Protein AF-A0A7X5QGP3-F1 (afdb_monomer)

InterPro domains:
  IPR009383 Protein of unknown function DUF1040 [PF06288] (1-42)
  IPR038134 YihD-like 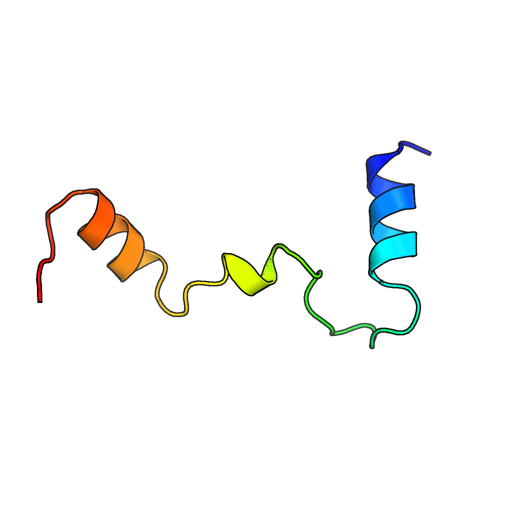superfamily [G3DSA:1.10.1580.20] (1-45)

Solvent-accessible surface area (backbone atoms only — not comparable to full-atom values): 3010 Å² total; per-residue (Å²): 136,58,69,70,61,54,50,47,55,62,72,48,63,92,52,61,94,84,54,75,58,88,70,57,61,78,72,59,56,95,49,58,65,60,52,53,33,39,78,68,68,74,47,78,137

Foldseek 3Di:
DDVVVVVQCVQCVPPDPPDDRPPVVVVPDPCPPVVVCVVVVNDDD

Radius of gyration: 15.57 Å; Cα contacts (8 Å, |Δi|>4): 13; chains: 1; bounding box: 33×20×34 Å

Organism: NCBI:txid471575

pLDDT: mean 79.15, std 8.92, range [60.44, 90.12]

Nearest PDB structures (foldseek):
  8y6o-assembly1_I  TM=3.296E-01  e=6.651E+00  Homo sapiens

Structure (mmCIF, N/CA/C/O backbone):
data_AF-A0A7X5QGP3-F1
#
_entry.id   AF-A0A7X5QGP3-F1
#
loop_
_atom_site.group_PDB
_atom_site.id
_atom_site.type_symbol
_atom_site.label_atom_id
_atom_site.label_alt_id
_atom_site.label_comp_id
_atom_site.label_asym_id
_atom_site.label_entity_id
_atom_site.label_seq_id
_atom_site.pdbx_PDB_ins_code
_atom_site.Cartn_x
_atom_site.Cartn_y
_atom_site.Cartn_z
_atom_site.occupancy
_atom_site.B_iso_or_equiv
_atom_site.auth_seq_id
_atom_site.auth_comp_id
_atom_site.auth_asym_id
_atom_site.auth_atom_id
_atom_site.pdbx_PDB_model_nu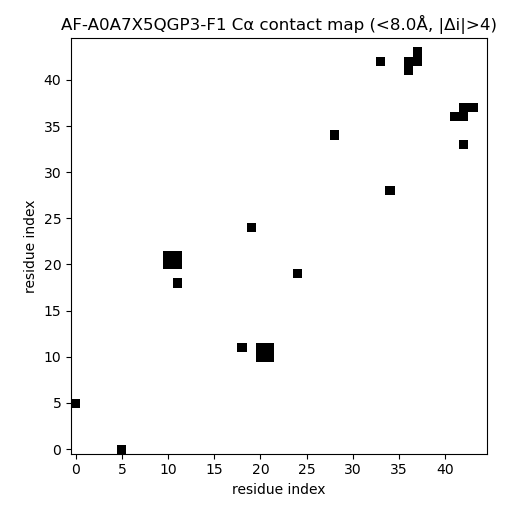m
ATOM 1 N N . MET A 1 1 ? 17.450 12.357 -11.849 1.00 60.44 1 MET A N 1
ATOM 2 C CA . MET A 1 1 ? 16.673 11.187 -11.399 1.00 60.44 1 MET A CA 1
ATOM 3 C C . MET A 1 1 ? 16.825 11.119 -9.897 1.00 60.44 1 MET A C 1
ATOM 5 O O . MET A 1 1 ? 17.958 11.031 -9.449 1.00 60.44 1 MET A O 1
ATOM 9 N N . THR A 1 2 ? 15.741 11.282 -9.145 1.00 82.88 2 THR A N 1
ATOM 10 C CA . THR A 1 2 ? 15.764 11.230 -7.675 1.00 82.88 2 THR A CA 1
ATOM 11 C C . THR A 1 2 ? 15.728 9.773 -7.221 1.00 82.88 2 THR A C 1
ATOM 13 O O . THR A 1 2 ? 15.132 8.939 -7.908 1.00 82.88 2 THR A O 1
ATOM 16 N N . ASP A 1 3 ? 16.347 9.465 -6.086 1.00 84.94 3 ASP A N 1
ATOM 17 C CA . ASP A 1 3 ? 16.478 8.101 -5.561 1.00 84.94 3 ASP A CA 1
ATOM 18 C C . ASP A 1 3 ? 15.134 7.369 -5.453 1.00 84.94 3 ASP A C 1
ATOM 20 O O . ASP A 1 3 ? 15.056 6.192 -5.791 1.00 84.94 3 ASP A O 1
ATOM 24 N N . ASP A 1 4 ? 14.049 8.067 -5.115 1.00 81.38 4 ASP A N 1
ATOM 25 C CA . ASP A 1 4 ? 12.705 7.482 -5.012 1.00 81.38 4 ASP A CA 1
ATOM 26 C C . ASP A 1 4 ? 12.217 6.863 -6.329 1.00 81.38 4 ASP A C 1
ATOM 28 O O . ASP A 1 4 ? 11.576 5.810 -6.342 1.00 81.38 4 ASP A O 1
ATOM 32 N N . VAL A 1 5 ? 12.575 7.477 -7.461 1.00 84.88 5 VAL A N 1
ATOM 33 C CA . VAL A 1 5 ? 12.231 6.967 -8.794 1.00 84.88 5 VAL A CA 1
ATOM 34 C C . VAL A 1 5 ? 13.057 5.724 -9.115 1.00 84.88 5 VAL A C 1
ATOM 36 O O . VAL A 1 5 ? 12.530 4.763 -9.674 1.00 84.88 5 VAL A O 1
ATOM 39 N N . LEU A 1 6 ? 14.342 5.709 -8.755 1.00 88.12 6 LEU A N 1
ATOM 40 C CA . LEU A 1 6 ? 15.205 4.538 -8.941 1.00 88.12 6 LEU A CA 1
ATOM 41 C C . LEU A 1 6 ? 14.751 3.370 -8.058 1.00 88.12 6 LEU A C 1
ATOM 43 O O . LEU A 1 6 ? 14.640 2.242 -8.535 1.00 88.12 6 LEU A O 1
ATOM 47 N N . ILE A 1 7 ? 14.422 3.647 -6.798 1.00 87.44 7 ILE A N 1
ATOM 48 C CA . ILE A 1 7 ? 13.905 2.665 -5.842 1.00 87.44 7 ILE A CA 1
ATOM 49 C C . ILE A 1 7 ? 12.573 2.091 -6.333 1.00 87.44 7 ILE A C 1
ATOM 51 O O . ILE A 1 7 ? 12.387 0.878 -6.258 1.00 87.44 7 ILE A O 1
ATOM 55 N N . TYR A 1 8 ? 11.675 2.915 -6.889 1.00 84.19 8 TYR A N 1
ATOM 56 C CA . TYR A 1 8 ? 10.437 2.443 -7.517 1.00 84.19 8 TYR A CA 1
ATOM 57 C C . TYR A 1 8 ? 10.720 1.422 -8.627 1.00 84.19 8 TYR A C 1
ATOM 59 O O . TYR A 1 8 ? 10.227 0.296 -8.570 1.00 84.19 8 TYR A O 1
ATOM 67 N N . HIS A 1 9 ? 11.577 1.770 -9.592 1.00 85.44 9 HIS A N 1
ATOM 68 C CA . HIS A 1 9 ? 11.902 0.874 -10.707 1.00 85.44 9 HIS A CA 1
ATOM 69 C C . HIS A 1 9 ? 12.547 -0.433 -10.232 1.00 85.44 9 HIS A C 1
ATOM 71 O O . HIS A 1 9 ? 12.251 -1.499 -10.768 1.00 85.44 9 HIS A O 1
ATOM 77 N N . LEU A 1 10 ? 13.412 -0.369 -9.216 1.00 90.12 10 LEU A N 1
ATOM 78 C CA . LEU A 1 10 ? 14.058 -1.551 -8.650 1.00 90.12 10 LEU A CA 1
ATOM 79 C C . LEU A 1 10 ? 13.068 -2.452 -7.904 1.00 90.12 10 LEU A C 1
ATOM 81 O O . LEU A 1 10 ? 13.135 -3.668 -8.066 1.00 90.12 10 LEU A O 1
ATOM 85 N N . LYS A 1 11 ? 12.135 -1.877 -7.135 1.00 84.69 11 LYS A N 1
ATOM 86 C CA . LYS A 1 11 ? 11.086 -2.631 -6.427 1.00 84.69 11 LYS A CA 1
ATOM 87 C C . LYS A 1 11 ? 10.091 -3.297 -7.375 1.00 84.69 11 LYS A C 1
ATOM 89 O O . LYS A 1 11 ? 9.605 -4.378 -7.067 1.00 84.69 11 LYS A O 1
ATOM 94 N N . MET A 1 12 ? 9.797 -2.661 -8.508 1.00 89.81 12 MET A N 1
ATOM 95 C CA . MET A 1 12 ? 8.831 -3.158 -9.493 1.00 89.81 12 MET A CA 1
ATOM 96 C C . MET A 1 12 ? 9.444 -4.105 -10.533 1.00 89.81 12 MET A C 1
ATOM 98 O O . MET A 1 12 ? 8.733 -4.653 -11.375 1.00 89.81 12 MET A O 1
ATOM 102 N N . ARG A 1 13 ? 10.765 -4.316 -10.506 1.00 90.12 13 ARG A N 1
ATOM 103 C CA . ARG A 1 13 ? 11.455 -5.157 -11.484 1.00 90.12 13 ARG A CA 1
ATOM 104 C C . ARG A 1 13 ? 10.966 -6.606 -11.395 1.00 90.12 13 ARG A C 1
ATOM 106 O O . ARG A 1 13 ? 11.203 -7.281 -10.400 1.00 90.12 13 ARG A O 1
ATOM 113 N N . GLY A 1 14 ? 10.359 -7.098 -12.475 1.00 87.00 14 GLY A N 1
ATOM 114 C CA . GLY A 1 14 ? 9.832 -8.465 -12.558 1.00 87.00 14 GLY A CA 1
ATOM 115 C C . GLY A 1 14 ? 8.406 -8.629 -12.024 1.00 87.00 14 GLY A C 1
ATOM 116 O O . GLY A 1 14 ? 7.930 -9.757 -11.949 1.00 87.00 14 GLY A O 1
ATOM 117 N N . LEU A 1 15 ? 7.736 -7.530 -11.666 1.00 87.06 15 LEU A N 1
ATOM 118 C CA . LEU A 1 15 ? 6.307 -7.509 -11.373 1.00 87.06 15 LEU A CA 1
ATOM 119 C C . LEU A 1 15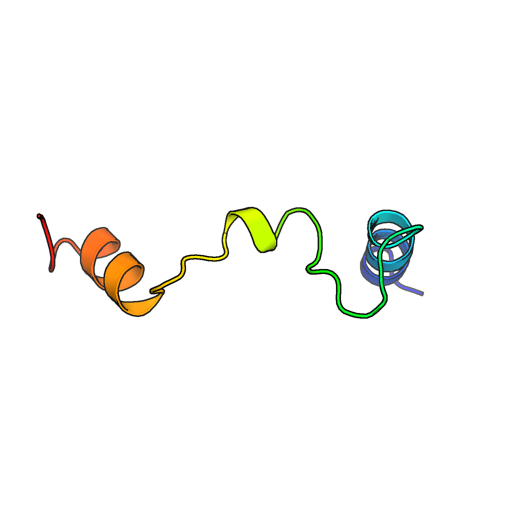 ? 5.515 -7.077 -12.613 1.00 87.06 15 LEU A C 1
ATOM 121 O O . LEU A 1 15 ? 6.028 -6.365 -13.479 1.00 87.06 15 LEU A O 1
ATOM 125 N N . GLU A 1 16 ? 4.254 -7.497 -12.680 1.00 85.88 16 GLU A N 1
ATOM 126 C CA . GLU A 1 16 ? 3.315 -7.037 -13.703 1.00 85.88 16 GLU A CA 1
ATOM 127 C C . GLU A 1 16 ? 3.108 -5.520 -13.615 1.00 85.88 16 GLU A C 1
ATOM 129 O O . GLU A 1 16 ?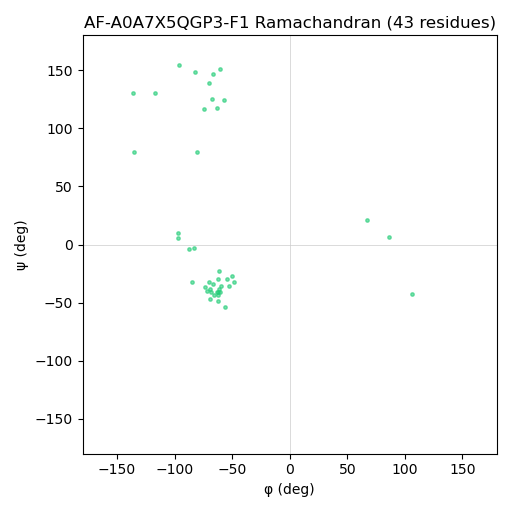 3.170 -4.931 -12.535 1.00 85.88 16 GLU A O 1
ATOM 134 N N . ALA A 1 17 ? 2.800 -4.873 -14.741 1.00 80.44 17 ALA A N 1
ATOM 135 C CA . ALA A 1 17 ? 2.593 -3.420 -14.780 1.00 80.44 17 ALA A CA 1
ATOM 136 C C . ALA A 1 17 ? 1.426 -2.947 -13.888 1.00 80.44 17 ALA A C 1
ATOM 138 O O . ALA A 1 17 ? 1.385 -1.789 -13.480 1.00 80.44 17 ALA A O 1
ATOM 139 N N . THR A 1 18 ? 0.487 -3.845 -13.581 1.00 81.31 18 THR A N 1
ATOM 140 C CA . THR A 1 18 ? -0.658 -3.610 -12.690 1.00 81.31 18 THR A CA 1
ATOM 141 C C . THR A 1 18 ? -0.418 -4.101 -11.264 1.00 81.31 18 THR A C 1
ATOM 143 O O . THR A 1 18 ? -1.348 -4.110 -10.462 1.00 81.31 18 THR A O 1
ATOM 146 N N . ALA A 1 19 ? 0.787 -4.574 -10.943 1.00 82.25 19 ALA A N 1
ATOM 147 C CA . ALA A 1 19 ? 1.100 -5.024 -9.599 1.00 82.25 19 ALA A CA 1
ATOM 148 C C . ALA A 1 19 ? 1.161 -3.833 -8.635 1.00 82.25 19 ALA A C 1
ATOM 150 O O . ALA A 1 19 ? 1.710 -2.773 -8.940 1.00 82.25 19 ALA A O 1
ATOM 151 N N . GLU A 1 20 ? 0.620 -4.031 -7.439 1.00 79.88 20 GLU A N 1
ATOM 152 C CA . GLU A 1 20 ? 0.773 -3.090 -6.335 1.00 79.88 20 GLU A CA 1
ATOM 153 C C . GLU A 1 20 ? 2.230 -3.028 -5.874 1.00 79.88 20 GLU A C 1
ATOM 155 O O . GLU A 1 20 ? 2.953 -4.029 -5.869 1.00 79.88 20 GLU A O 1
ATOM 160 N N . ILE A 1 21 ? 2.652 -1.844 -5.431 1.00 79.75 21 ILE A N 1
ATOM 161 C CA . ILE A 1 21 ? 4.016 -1.627 -4.961 1.00 79.75 21 ILE A CA 1
ATOM 162 C C . ILE A 1 21 ? 4.237 -2.418 -3.660 1.00 79.75 21 ILE A C 1
ATOM 164 O O . ILE A 1 21 ? 3.520 -2.205 -2.671 1.00 79.75 21 ILE A O 1
ATOM 168 N N . PRO A 1 22 ? 5.271 -3.275 -3.598 1.00 72.62 22 PRO A N 1
ATOM 169 C CA . PRO A 1 22 ? 5.640 -3.977 -2.377 1.00 72.62 22 PRO A CA 1
ATOM 170 C C . PRO A 1 22 ? 5.921 -2.993 -1.230 1.00 72.62 22 PRO A C 1
ATOM 172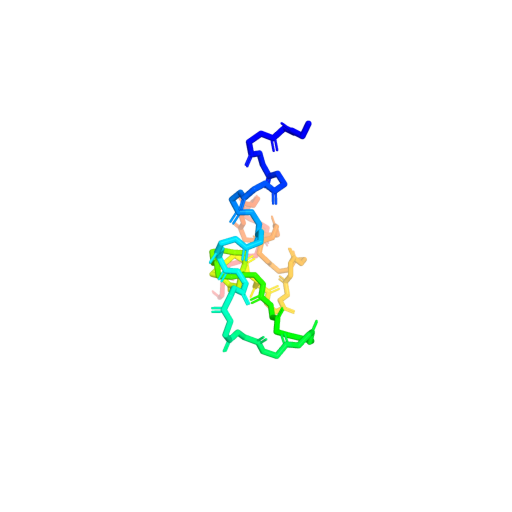 O O . PRO A 1 22 ? 6.754 -2.091 -1.352 1.00 72.62 22 PRO A O 1
ATOM 175 N N . GLY A 1 23 ? 5.221 -3.168 -0.109 1.00 68.44 23 GLY A N 1
ATOM 176 C CA . GLY A 1 23 ? 5.266 -2.268 1.048 1.00 68.44 23 GLY A CA 1
ATOM 177 C C . GLY A 1 23 ? 4.012 -1.407 1.192 1.00 68.44 23 GLY A C 1
ATOM 178 O O . GLY A 1 23 ? 3.485 -1.350 2.291 1.00 68.44 23 G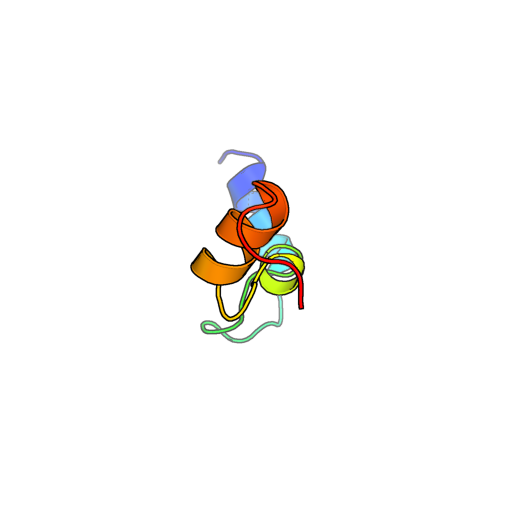LY A O 1
ATOM 179 N N . LEU A 1 24 ? 3.473 -0.850 0.099 1.00 68.81 24 LEU A N 1
ATOM 180 C CA . LEU A 1 24 ? 2.176 -0.154 0.132 1.00 68.81 24 LEU A CA 1
ATOM 181 C C . LEU A 1 24 ? 1.014 -1.140 0.262 1.00 68.81 24 LEU A C 1
ATOM 183 O O . LEU A 1 24 ? 0.097 -0.894 1.026 1.00 68.81 24 LEU A O 1
ATOM 187 N N . LYS A 1 25 ? 1.119 -2.310 -0.383 1.00 67.62 25 LYS A N 1
ATOM 188 C CA . LYS A 1 25 ? 0.166 -3.423 -0.217 1.00 67.62 25 LYS A CA 1
ATOM 189 C C . LYS A 1 25 ? -0.020 -3.853 1.246 1.00 67.62 25 LYS A C 1
ATOM 191 O O . LYS A 1 25 ? -1.060 -4.382 1.612 1.00 67.62 25 LYS A O 1
ATOM 196 N N . LYS A 1 26 ? 1.008 -3.686 2.086 1.00 63.88 26 LYS A N 1
ATOM 197 C CA . LYS A 1 26 ? 0.926 -4.048 3.508 1.00 63.88 26 LYS A CA 1
ATOM 198 C C . LYS A 1 26 ? -0.005 -3.104 4.278 1.00 63.88 26 LYS A C 1
ATOM 200 O O . LYS A 1 26 ? -0.654 -3.556 5.213 1.00 63.88 26 LYS A O 1
ATOM 205 N N . ASP A 1 27 ? -0.062 -1.842 3.862 1.00 61.31 27 ASP A N 1
ATOM 206 C CA . ASP A 1 27 ? -0.903 -0.798 4.451 1.00 61.31 27 ASP A CA 1
ATOM 207 C C . ASP A 1 27 ? -2.217 -0.616 3.661 1.00 61.31 27 ASP A C 1
ATOM 209 O O . ASP A 1 27 ? -2.955 0.344 3.882 1.00 61.31 27 ASP A O 1
ATOM 213 N N . ASP A 1 28 ? -2.511 -1.526 2.725 1.00 65.94 28 ASP A N 1
ATOM 214 C CA . ASP A 1 28 ? -3.741 -1.528 1.936 1.00 65.94 28 ASP A CA 1
ATOM 215 C C . ASP A 1 28 ? -4.876 -2.137 2.768 1.00 65.94 28 ASP A C 1
ATOM 217 O O . ASP A 1 28 ? -5.202 -3.325 2.694 1.00 65.94 28 ASP A O 1
ATOM 221 N N . GLU A 1 29 ? -5.431 -1.322 3.663 1.00 64.19 29 GLU A N 1
ATOM 222 C CA . GLU A 1 29 ? -6.633 -1.674 4.406 1.00 64.19 29 GLU A CA 1
ATOM 223 C C . GLU A 1 29 ? -7.856 -1.587 3.493 1.00 64.19 29 GLU A C 1
ATOM 225 O O . GLU A 1 29 ? -8.261 -0.510 3.053 1.00 64.19 29 GLU A O 1
ATOM 230 N N . VAL A 1 30 ? -8.492 -2.745 3.284 1.00 67.31 30 VAL A N 1
ATOM 231 C CA . VAL A 1 30 ? -9.714 -2.940 2.479 1.00 67.31 30 VAL A CA 1
ATOM 232 C C . VAL A 1 30 ? -10.831 -1.951 2.844 1.00 67.31 30 VAL A C 1
ATOM 234 O O . VAL A 1 30 ? -11.658 -1.613 1.998 1.00 67.31 30 VAL A O 1
ATOM 237 N N . ASP A 1 31 ? -10.848 -1.457 4.084 1.00 75.12 31 ASP A N 1
ATOM 238 C CA . ASP A 1 31 ? -11.757 -0.406 4.522 1.00 75.12 31 ASP A CA 1
ATOM 239 C C . ASP A 1 31 ? -11.029 0.658 5.355 1.00 75.12 31 ASP A C 1
ATOM 241 O O . ASP A 1 31 ? -11.102 0.703 6.587 1.00 75.12 31 ASP A O 1
ATOM 245 N N . PHE A 1 32 ? -10.343 1.556 4.645 1.00 75.25 32 PHE A N 1
ATOM 246 C CA . PHE A 1 32 ? -9.665 2.727 5.206 1.00 75.25 32 PHE A CA 1
ATOM 247 C C . PHE A 1 32 ? -10.549 3.544 6.165 1.00 75.25 32 PHE A C 1
ATOM 249 O O . PHE A 1 32 ? -10.063 4.133 7.134 1.00 75.25 32 PHE A O 1
ATOM 256 N N . LYS A 1 33 ? -11.868 3.584 5.927 1.00 82.56 33 LYS A N 1
ATOM 257 C CA . LYS A 1 33 ? -12.805 4.292 6.804 1.00 82.56 33 LYS A CA 1
ATOM 258 C C . LYS A 1 33 ? -12.931 3.573 8.140 1.00 82.56 33 LYS A C 1
ATOM 260 O O . LYS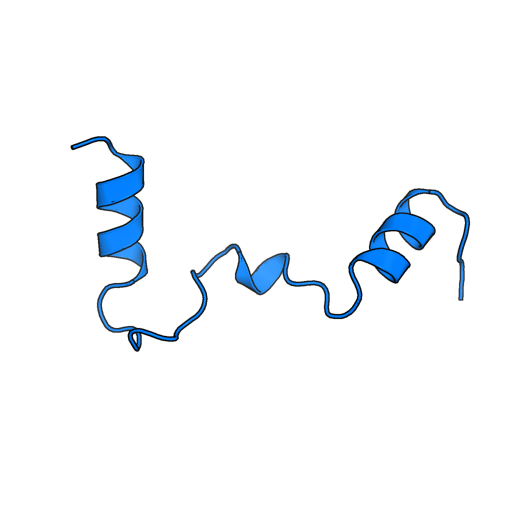 A 1 33 ? -12.859 4.225 9.179 1.00 82.56 33 LYS A O 1
ATOM 265 N N . THR A 1 34 ? -13.099 2.257 8.119 1.00 81.25 34 THR A N 1
ATOM 266 C CA . THR A 1 34 ? -13.186 1.450 9.340 1.00 81.25 34 THR A CA 1
ATOM 267 C C . THR A 1 34 ? -11.890 1.516 10.140 1.00 81.25 34 THR A C 1
ATOM 269 O O . THR A 1 34 ? -11.941 1.737 11.349 1.00 81.25 34 THR A O 1
ATOM 272 N N . ALA A 1 35 ? -10.734 1.470 9.482 1.00 81.44 35 ALA A N 1
ATOM 273 C CA . ALA A 1 35 ? -9.447 1.625 10.150 1.00 81.44 35 ALA A CA 1
ATOM 274 C C . ALA A 1 35 ? -9.261 2.996 10.820 1.00 81.44 35 ALA A C 1
ATOM 276 O O . ALA A 1 35 ? -8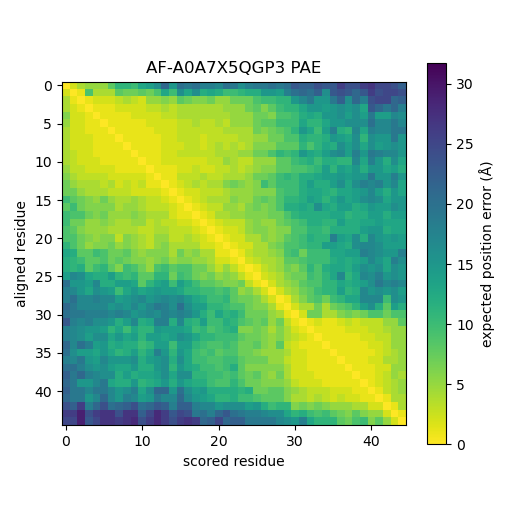.847 3.080 11.978 1.00 81.44 35 ALA A O 1
ATOM 277 N N . LEU A 1 36 ? -9.650 4.082 10.140 1.00 84.12 36 LEU A N 1
ATOM 278 C CA . LEU A 1 36 ? -9.653 5.429 10.722 1.00 84.12 36 LEU A CA 1
ATOM 279 C C . LEU A 1 36 ? -10.572 5.535 11.942 1.00 84.12 36 LEU A C 1
ATOM 281 O O . LEU A 1 36 ? -10.227 6.194 12.926 1.00 84.12 36 LEU A O 1
ATOM 285 N N . LEU A 1 37 ? -11.753 4.916 11.878 1.00 86.94 37 LEU A N 1
ATOM 286 C CA . LEU A 1 37 ? -12.710 4.910 12.983 1.00 86.94 37 LEU A CA 1
ATOM 287 C C . LEU A 1 37 ? -12.199 4.073 14.165 1.00 86.94 37 LEU A C 1
ATOM 289 O O . LEU A 1 37 ? -12.350 4.513 15.306 1.00 86.94 37 LEU A O 1
ATOM 293 N N . HIS A 1 38 ? -11.532 2.945 13.908 1.00 82.62 38 HIS A N 1
ATOM 294 C CA . HIS A 1 38 ? -10.844 2.136 14.920 1.00 82.62 38 HIS A CA 1
ATOM 295 C C . HIS A 1 38 ? -9.703 2.906 15.592 1.00 82.62 38 HIS A C 1
ATOM 297 O O . HIS A 1 38 ? -9.638 2.977 16.817 1.00 82.62 38 HIS A O 1
ATOM 303 N N . ALA A 1 39 ? -8.837 3.557 14.809 1.00 85.94 39 ALA A N 1
ATOM 304 C CA . ALA A 1 39 ? -7.726 4.355 15.331 1.00 85.94 39 ALA A CA 1
ATOM 305 C C . ALA A 1 39 ? -8.202 5.543 16.186 1.00 85.94 39 ALA A C 1
ATOM 307 O O . ALA A 1 39 ? -7.519 5.959 17.121 1.00 85.94 39 ALA A O 1
ATOM 308 N N . ARG A 1 40 ? -9.390 6.086 15.885 1.00 88.50 40 ARG A N 1
ATOM 309 C CA . ARG A 1 40 ? -10.041 7.134 16.686 1.00 88.50 40 ARG A CA 1
ATOM 310 C C . ARG A 1 40 ? -10.829 6.605 17.890 1.00 88.50 40 ARG A C 1
ATOM 312 O O . ARG A 1 40 ? -11.378 7.420 18.626 1.00 88.50 40 ARG A O 1
ATOM 319 N N . GLY A 1 41 ? -10.912 5.288 18.086 1.00 87.19 41 GLY A N 1
ATOM 320 C CA . GLY A 1 41 ? -11.697 4.669 19.158 1.00 87.19 41 GLY A CA 1
ATOM 321 C C . GLY A 1 41 ? -13.212 4.842 19.000 1.00 87.19 41 GLY A C 1
ATOM 322 O O . GLY A 1 41 ? -13.943 4.766 19.981 1.00 87.19 41 GLY A O 1
ATOM 323 N N . ILE A 1 42 ? -13.686 5.123 17.782 1.00 86.50 42 ILE A N 1
ATOM 324 C CA . ILE A 1 42 ? -15.112 5.312 17.469 1.00 86.50 42 ILE A CA 1
ATOM 325 C C . ILE A 1 42 ? -15.786 3.961 17.196 1.00 86.50 42 ILE A C 1
ATOM 327 O O . ILE A 1 42 ? -16.961 3.789 17.506 1.00 86.50 42 ILE A O 1
ATOM 331 N N . MET A 1 43 ? -15.044 3.009 16.627 1.00 77.94 43 MET A N 1
ATOM 332 C CA . MET A 1 43 ? -15.485 1.631 16.417 1.00 77.94 43 MET A CA 1
ATOM 333 C C . MET A 1 43 ? -14.593 0.684 17.215 1.00 77.94 43 MET A C 1
ATOM 335 O O . MET A 1 43 ? -13.370 0.793 17.190 1.00 77.94 43 MET A O 1
ATOM 339 N N . THR A 1 44 ? -15.232 -0.205 17.964 1.00 66.38 44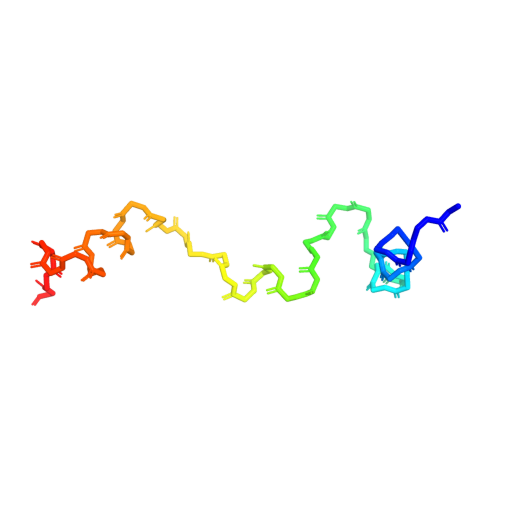 THR A N 1
ATOM 340 C CA . THR A 1 44 ? -14.637 -1.378 18.608 1.00 66.38 44 THR A CA 1
ATOM 341 C C . THR A 1 44 ? -15.633 -2.500 18.332 1.00 66.38 44 THR A C 1
ATOM 343 O O . THR A 1 44 ? -16.830 -2.246 18.478 1.00 66.38 44 THR A O 1
ATOM 346 N N . ASP A 1 45 ? -15.154 -3.639 17.832 1.00 61.66 45 ASP A N 1
ATOM 347 C CA . ASP A 1 45 ? -15.969 -4.820 17.493 1.00 61.66 45 ASP A CA 1
ATOM 348 C C . ASP A 1 45 ? -16.959 -5.205 18.610 1.00 61.66 45 ASP A C 1
ATOM 350 O O . ASP A 1 45 ? -16.552 -5.157 19.800 1.00 61.66 45 ASP A O 1
#

Sequence (45 aa):
MTDDVLIYHLKMRGLEATAEIPGLKKDDEVDFKTALLHARGIMTD

Secondary structure (DSSP, 8-state):
--HHHHHHHHHTTTS-TTPPPTTTGGG--TTHHHHHHHHTTS---

Mean predicted aligned error: 9.29 Å